Protein AF-A0A1G1HDN9-F1 (afdb_monomer_lite)

pLDDT: mean 76.22, std 16.72, range [40.69, 92.62]

Structure (mmCIF, N/CA/C/O backbone):
data_AF-A0A1G1HDN9-F1
#
_entry.id   AF-A0A1G1HDN9-F1
#
loop_
_atom_site.group_PDB
_atom_site.id
_atom_site.type_symbol
_atom_site.label_atom_id
_atom_site.label_alt_id
_atom_site.label_comp_id
_atom_site.label_asym_id
_atom_site.label_entity_id
_atom_site.label_seq_id
_atom_site.pdbx_PDB_ins_code
_atom_site.Cartn_x
_atom_site.Cartn_y
_atom_site.Cartn_z
_atom_site.occupancy
_atom_site.B_iso_or_equiv
_atom_site.auth_seq_id
_atom_site.auth_comp_id
_atom_site.auth_asym_id
_atom_site.auth_atom_id
_atom_site.pdbx_PDB_model_num
ATOM 1 N N . MET A 1 1 ? 9.516 42.051 1.134 1.00 62.16 1 MET A N 1
ATOM 2 C CA . MET A 1 1 ? 8.365 41.244 0.678 1.00 62.16 1 MET A CA 1
ATOM 3 C C . MET A 1 1 ? 8.857 40.163 -0.277 1.00 62.16 1 MET A C 1
ATOM 5 O O . MET A 1 1 ? 8.699 40.287 -1.479 1.00 62.16 1 MET A O 1
ATOM 9 N N . GLN A 1 2 ? 9.508 39.137 0.265 1.00 46.03 2 GLN A N 1
ATOM 10 C CA . GLN A 1 2 ? 9.780 37.869 -0.417 1.00 46.03 2 GLN A CA 1
ATOM 11 C C . GLN A 1 2 ? 9.522 36.788 0.631 1.00 46.03 2 GLN A C 1
ATOM 13 O O . GLN A 1 2 ? 10.425 36.255 1.261 1.00 46.03 2 GLN A O 1
ATOM 18 N N . SER A 1 3 ? 8.237 36.624 0.927 1.00 58.16 3 SER A N 1
ATOM 19 C CA . SER A 1 3 ? 7.711 35.517 1.710 1.00 58.16 3 SER A CA 1
ATOM 20 C C . SER A 1 3 ? 7.343 34.403 0.737 1.00 58.16 3 SER A C 1
ATOM 22 O O . SER A 1 3 ? 6.878 34.693 -0.363 1.00 58.16 3 SER A O 1
ATOM 24 N N . ALA A 1 4 ? 7.499 33.169 1.210 1.00 61.66 4 ALA A N 1
ATOM 25 C CA . ALA A 1 4 ? 7.113 31.908 0.583 1.00 61.66 4 ALA A CA 1
ATOM 26 C C . ALA A 1 4 ? 8.104 31.338 -0.441 1.00 61.66 4 ALA A C 1
ATOM 28 O O . ALA A 1 4 ? 7.928 31.491 -1.642 1.00 61.66 4 ALA A O 1
ATOM 29 N N . MET A 1 5 ? 9.077 30.569 0.056 1.00 51.72 5 MET A N 1
ATOM 30 C CA . MET A 1 5 ? 9.148 29.149 -0.311 1.00 51.72 5 MET A CA 1
ATOM 31 C C . MET A 1 5 ? 9.993 28.383 0.716 1.00 51.72 5 MET A C 1
ATOM 33 O O . MET A 1 5 ? 11.071 27.872 0.431 1.00 51.72 5 MET A O 1
ATOM 37 N N . GLU A 1 6 ? 9.506 28.344 1.955 1.00 46.53 6 GLU A N 1
ATOM 38 C CA . GLU A 1 6 ? 9.985 27.397 2.961 1.00 46.53 6 GLU A CA 1
ATOM 39 C C . GLU A 1 6 ? 9.344 26.044 2.627 1.00 46.53 6 GLU A C 1
ATOM 41 O O . GLU A 1 6 ? 8.232 25.733 3.046 1.00 46.53 6 GLU A O 1
ATOM 46 N N . ILE A 1 7 ? 10.004 25.262 1.771 1.00 62.28 7 ILE A N 1
ATOM 47 C CA . ILE A 1 7 ? 9.694 23.838 1.618 1.00 62.28 7 ILE A CA 1
ATOM 48 C C . ILE A 1 7 ? 10.286 23.100 2.820 1.00 62.28 7 ILE A C 1
ATOM 50 O O . ILE A 1 7 ? 11.372 22.523 2.763 1.00 62.28 7 ILE A O 1
ATOM 54 N N . SER A 1 8 ? 9.574 23.186 3.942 1.00 54.97 8 SER A N 1
ATOM 55 C CA . SER A 1 8 ? 9.807 22.335 5.100 1.00 54.97 8 SER A CA 1
ATOM 56 C C . SER A 1 8 ? 9.482 20.880 4.772 1.00 54.97 8 SER A C 1
ATOM 58 O O . SER A 1 8 ? 8.420 20.570 4.243 1.00 54.97 8 SER A O 1
ATOM 60 N N . GLU A 1 9 ? 10.417 20.021 5.179 1.00 51.25 9 GLU A N 1
ATOM 61 C CA . GLU A 1 9 ? 10.183 18.697 5.763 1.00 51.25 9 GLU A CA 1
ATOM 62 C C . GLU A 1 9 ? 9.493 17.663 4.855 1.00 51.25 9 GLU A C 1
ATOM 64 O O . GLU A 1 9 ? 8.288 17.638 4.655 1.00 51.25 9 GLU A O 1
ATOM 69 N N . THR A 1 10 ? 10.208 16.639 4.398 1.00 40.69 10 THR A N 1
ATOM 70 C CA . THR A 1 10 ? 10.457 15.514 5.306 1.00 40.69 10 THR A CA 1
ATOM 71 C C . THR A 1 10 ? 11.654 14.694 4.835 1.00 40.69 10 THR A C 1
ATOM 73 O O . THR A 1 10 ? 11.648 14.055 3.786 1.00 40.69 10 THR A O 1
ATOM 76 N N . ARG A 1 11 ? 12.699 14.663 5.667 1.00 55.03 11 ARG A N 1
ATOM 77 C CA . ARG A 1 11 ? 13.670 13.571 5.653 1.00 55.03 11 ARG A CA 1
ATOM 78 C C . ARG A 1 11 ? 12.934 12.322 6.123 1.00 55.03 11 ARG A C 1
ATOM 80 O O . ARG A 1 11 ? 12.809 12.116 7.328 1.00 55.03 11 ARG A O 1
ATOM 87 N N . THR A 1 12 ? 12.445 11.490 5.211 1.00 46.28 12 THR A N 1
ATOM 88 C CA . THR A 1 12 ? 11.952 10.163 5.595 1.00 46.28 12 THR A CA 1
ATOM 89 C C . THR A 1 12 ? 13.152 9.252 5.822 1.00 46.28 12 THR A C 1
ATOM 91 O O . THR A 1 12 ? 13.544 8.440 4.988 1.00 46.28 12 THR A O 1
ATOM 94 N N . SER A 1 13 ? 13.778 9.452 6.977 1.00 53.88 13 SER A N 1
ATOM 95 C CA . SER A 1 13 ? 14.703 8.518 7.592 1.00 53.88 13 SER A CA 1
ATOM 96 C C . SER A 1 13 ? 13.916 7.292 8.051 1.00 53.88 13 SER A C 1
ATOM 98 O O . SER A 1 13 ? 13.188 7.365 9.034 1.00 53.88 13 SER A O 1
ATOM 100 N N . SER A 1 14 ? 14.090 6.155 7.383 1.00 43.72 14 SER A N 1
ATOM 101 C CA . SER A 1 14 ? 14.056 4.855 8.061 1.00 43.72 14 SER A CA 1
ATOM 102 C C . SER A 1 14 ? 14.817 3.832 7.225 1.00 43.72 14 SER A C 1
ATOM 104 O O . SER A 1 14 ? 14.266 3.099 6.408 1.00 43.72 14 SER A O 1
ATOM 106 N N . ALA A 1 15 ? 16.135 3.827 7.405 1.00 43.25 15 ALA A N 1
ATOM 107 C CA . ALA A 1 15 ? 17.007 2.757 6.954 1.00 43.25 15 ALA A CA 1
ATOM 108 C C . ALA A 1 15 ? 16.896 1.581 7.939 1.00 43.25 15 ALA A C 1
ATOM 110 O O . ALA A 1 15 ? 17.794 1.353 8.741 1.00 43.25 15 ALA A O 1
ATOM 111 N N . THR A 1 16 ? 15.771 0.864 7.943 1.00 43.44 16 THR A N 1
ATOM 112 C CA . THR A 1 16 ? 15.623 -0.447 8.598 1.00 43.44 16 THR A CA 1
ATOM 113 C C . THR A 1 16 ? 14.439 -1.163 7.938 1.00 43.44 16 THR A C 1
ATOM 115 O O . THR A 1 16 ? 13.294 -0.870 8.253 1.00 43.44 16 THR A O 1
ATOM 118 N N . LEU A 1 17 ? 14.735 -2.072 6.999 1.00 47.94 17 LEU A N 1
ATOM 119 C CA . LEU A 1 17 ? 13.803 -2.830 6.138 1.00 47.94 17 LEU A CA 1
ATOM 120 C C . LEU A 1 17 ? 12.966 -1.985 5.144 1.00 47.94 17 LEU A C 1
ATOM 122 O O . LEU A 1 17 ? 12.360 -0.980 5.526 1.00 47.94 17 LEU A O 1
ATOM 126 N N . PRO A 1 18 ? 12.877 -2.393 3.859 1.00 54.09 18 PRO A N 1
ATOM 127 C CA . PRO A 1 18 ? 12.007 -1.712 2.911 1.00 54.09 18 PRO A CA 1
ATOM 128 C C . PRO A 1 18 ? 10.555 -1.864 3.374 1.00 54.09 18 PRO A C 1
ATOM 130 O O . PRO A 1 18 ? 10.041 -2.973 3.532 1.00 54.09 18 PRO A O 1
ATOM 133 N N . HIS A 1 19 ? 9.892 -0.737 3.632 1.00 72.94 19 HIS A N 1
ATOM 134 C CA . HIS A 1 19 ? 8.464 -0.735 3.939 1.00 72.94 19 HIS A CA 1
ATOM 135 C C . HIS A 1 19 ? 7.685 -1.208 2.704 1.00 72.94 19 HIS A C 1
ATOM 137 O O . HIS A 1 19 ? 8.129 -1.003 1.574 1.00 72.94 19 HIS A O 1
ATOM 143 N N . ILE A 1 20 ? 6.502 -1.802 2.904 1.00 78.62 20 ILE A N 1
ATOM 144 C CA . ILE A 1 20 ? 5.658 -2.335 1.816 1.00 78.62 20 ILE A CA 1
ATOM 145 C C . ILE A 1 20 ? 5.469 -1.324 0.671 1.00 78.62 20 ILE A C 1
ATOM 147 O O . ILE A 1 20 ? 5.538 -1.693 -0.493 1.00 78.62 20 ILE A O 1
ATOM 151 N N . GLY A 1 21 ? 5.346 -0.032 0.994 1.00 82.94 21 GLY A N 1
ATOM 152 C CA . GLY A 1 21 ? 5.243 1.040 0.003 1.00 82.94 21 GLY A CA 1
ATOM 153 C C . GLY A 1 21 ? 6.458 1.148 -0.921 1.00 82.94 21 GLY A C 1
ATOM 154 O O . GLY A 1 21 ? 6.299 1.292 -2.126 1.00 82.94 21 GLY A O 1
ATOM 155 N N . GLN A 1 22 ? 7.676 1.016 -0.390 1.00 83.25 22 GLN A N 1
ATOM 156 C CA . GLN A 1 22 ? 8.893 1.048 -1.207 1.00 83.25 22 GLN A CA 1
ATOM 157 C C . GLN A 1 22 ? 9.020 -0.192 -2.095 1.00 83.25 22 GLN A C 1
ATOM 159 O O . GLN A 1 22 ? 9.480 -0.073 -3.225 1.00 83.25 22 GLN A O 1
ATOM 164 N N . LEU A 1 23 ? 8.587 -1.362 -1.612 1.00 83.25 23 LEU A N 1
ATOM 165 C CA . LEU A 1 23 ? 8.530 -2.587 -2.419 1.00 83.25 23 LEU A CA 1
ATOM 166 C C . LEU A 1 23 ? 7.543 -2.451 -3.581 1.00 83.25 23 LEU A C 1
ATOM 168 O O . LEU A 1 23 ? 7.846 -2.883 -4.687 1.00 83.25 23 LEU A O 1
ATOM 172 N N . LEU A 1 24 ? 6.394 -1.818 -3.342 1.00 85.19 24 LEU A N 1
ATOM 173 C CA . LEU A 1 24 ? 5.388 -1.575 -4.375 1.00 85.19 24 LEU A CA 1
ATOM 174 C C . LEU A 1 24 ? 5.902 -0.623 -5.461 1.00 85.19 24 LEU A C 1
ATOM 176 O O . LEU A 1 24 ? 5.692 -0.886 -6.639 1.00 85.19 24 LEU A O 1
ATOM 180 N N . VAL A 1 25 ? 6.626 0.434 -5.078 1.00 89.12 25 VAL A N 1
ATOM 181 C CA . VAL A 1 25 ? 7.264 1.350 -6.040 1.00 89.12 25 VAL A CA 1
ATOM 182 C C . VAL A 1 25 ? 8.396 0.655 -6.799 1.00 89.12 25 VAL A C 1
ATOM 184 O O . VAL A 1 25 ? 8.484 0.772 -8.016 1.00 89.12 25 VAL A O 1
ATOM 187 N N . ALA A 1 26 ? 9.256 -0.091 -6.101 1.00 85.56 26 ALA A N 1
ATOM 188 C CA . ALA A 1 26 ? 10.378 -0.797 -6.722 1.00 85.56 26 ALA A CA 1
ATOM 189 C C . ALA A 1 26 ? 9.926 -1.923 -7.666 1.00 85.56 26 ALA A C 1
ATOM 191 O O . ALA A 1 26 ? 10.623 -2.226 -8.628 1.00 85.56 26 ALA A O 1
ATOM 192 N N . GLY A 1 27 ? 8.777 -2.540 -7.381 1.00 84.38 27 GLY A N 1
ATOM 193 C CA . GLY A 1 27 ? 8.134 -3.529 -8.242 1.00 84.38 27 GLY A CA 1
ATOM 194 C C . GLY A 1 27 ? 7.220 -2.932 -9.313 1.00 84.38 27 GLY A C 1
ATOM 195 O O . GLY A 1 27 ? 6.500 -3.695 -9.943 1.00 84.38 27 GLY A O 1
ATOM 196 N N . GLU A 1 28 ? 7.210 -1.604 -9.483 1.00 88.00 28 GLU A N 1
ATOM 197 C CA . GLU A 1 28 ? 6.384 -0.875 -10.461 1.00 88.00 28 GLU A CA 1
ATOM 198 C C . GLU A 1 28 ? 4.865 -1.114 -10.331 1.00 88.00 28 GLU A C 1
ATOM 200 O O . GLU A 1 28 ? 4.105 -0.826 -11.252 1.00 88.00 28 GLU A O 1
ATOM 205 N N . TYR A 1 29 ? 4.400 -1.590 -9.171 1.00 88.62 29 TYR A N 1
ATOM 206 C CA . TYR A 1 29 ? 2.973 -1.785 -8.886 1.00 88.62 29 TYR A CA 1
ATOM 207 C C . TYR A 1 29 ? 2.239 -0.460 -8.676 1.00 88.62 29 TYR A C 1
ATOM 209 O O . TYR A 1 29 ? 1.048 -0.370 -8.947 1.00 88.62 29 TYR A O 1
ATOM 217 N N . ILE A 1 30 ? 2.943 0.548 -8.154 1.00 90.12 30 ILE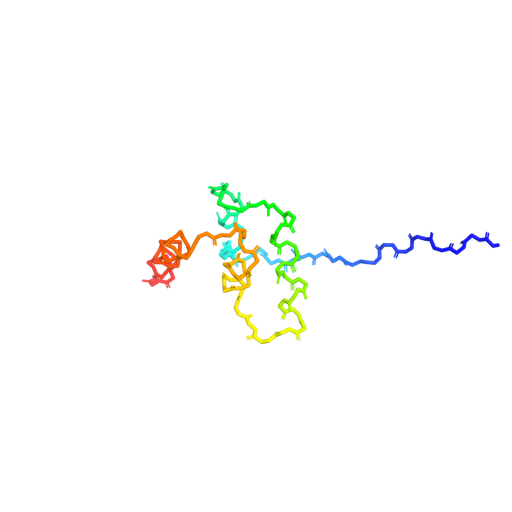 A N 1
A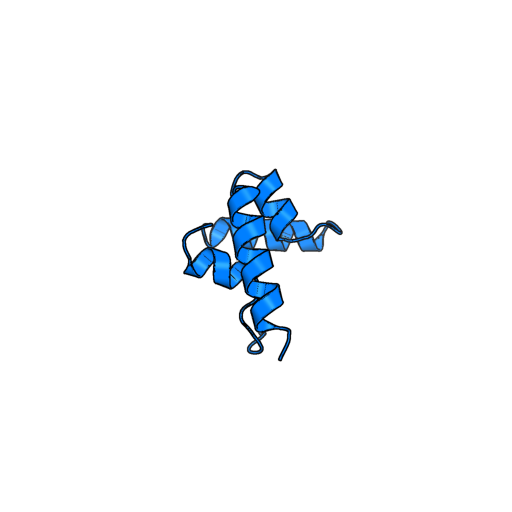TOM 218 C CA . ILE A 1 30 ? 2.420 1.896 -7.906 1.00 90.12 30 ILE A CA 1
ATOM 219 C C . ILE A 1 30 ? 3.460 2.933 -8.320 1.00 90.12 30 ILE A C 1
ATOM 221 O O . ILE A 1 30 ? 4.664 2.659 -8.292 1.00 90.12 30 ILE A O 1
ATOM 225 N N . MET A 1 31 ? 3.022 4.155 -8.617 1.00 90.50 31 MET A N 1
ATOM 226 C CA . MET A 1 31 ? 3.958 5.248 -8.851 1.00 90.50 31 MET A CA 1
ATOM 227 C C . MET A 1 31 ? 4.433 5.871 -7.524 1.00 90.50 31 MET A C 1
ATOM 229 O O . MET A 1 31 ? 3.694 5.877 -6.533 1.00 90.50 31 MET A O 1
ATOM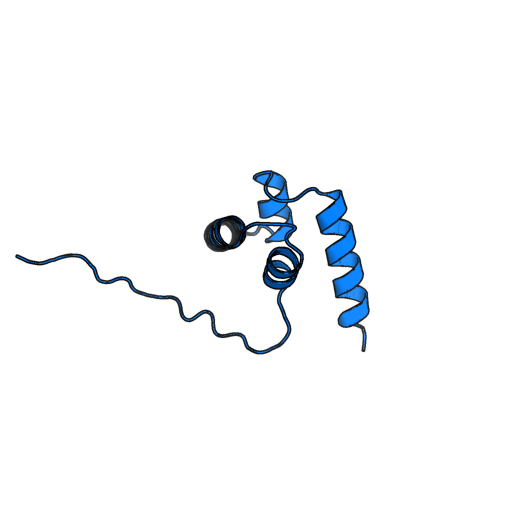 233 N N . PRO A 1 32 ? 5.641 6.469 -7.476 1.00 88.44 32 PRO A N 1
ATOM 234 C CA . PRO A 1 32 ? 6.136 7.156 -6.281 1.00 88.44 32 PRO A CA 1
ATOM 235 C C . PRO A 1 32 ? 5.187 8.248 -5.767 1.00 88.44 32 PRO A C 1
ATOM 237 O O . PRO A 1 32 ? 5.056 8.428 -4.556 1.00 88.44 32 PRO A O 1
ATOM 240 N N . GLN A 1 33 ? 4.504 8.960 -6.673 1.00 90.69 33 GLN A N 1
ATOM 241 C CA . GLN A 1 33 ? 3.523 9.979 -6.296 1.00 90.69 33 GLN A CA 1
ATOM 242 C C . GLN A 1 33 ? 2.284 9.399 -5.600 1.00 90.69 33 GLN A C 1
ATOM 244 O O . GLN A 1 33 ? 1.764 10.031 -4.681 1.00 90.69 33 GLN A O 1
ATOM 249 N N . ASP A 1 34 ? 1.848 8.193 -5.971 1.00 90.69 34 ASP A N 1
ATOM 250 C CA . ASP A 1 34 ? 0.689 7.541 -5.353 1.00 90.69 34 ASP A CA 1
ATOM 251 C C . ASP A 1 34 ? 1.024 7.114 -3.927 1.00 90.69 34 ASP A C 1
ATOM 253 O O . ASP A 1 34 ? 0.229 7.298 -3.006 1.00 90.69 34 ASP A O 1
ATOM 257 N N . LEU A 1 35 ? 2.253 6.630 -3.716 1.00 90.25 35 LEU A N 1
ATOM 258 C CA . LEU A 1 35 ? 2.759 6.337 -2.380 1.00 90.25 35 LEU A CA 1
ATOM 259 C C . LEU A 1 35 ? 2.821 7.596 -1.508 1.00 90.25 35 LEU A C 1
ATOM 261 O O . LEU A 1 35 ? 2.426 7.549 -0.345 1.00 90.25 35 LEU A O 1
ATOM 265 N N . ALA A 1 36 ? 3.306 8.715 -2.051 1.00 89.31 36 ALA A N 1
ATOM 266 C CA . ALA A 1 36 ? 3.364 9.978 -1.320 1.00 89.31 36 ALA A CA 1
ATOM 267 C C . ALA A 1 36 ? 1.961 10.467 -0.922 1.00 89.31 36 ALA A C 1
ATOM 269 O O . ALA A 1 36 ? 1.745 10.849 0.228 1.00 89.31 36 ALA A O 1
ATOM 270 N N . PHE A 1 37 ? 0.995 10.381 -1.840 1.00 89.31 37 PHE A N 1
ATOM 271 C CA . PHE A 1 37 ? -0.398 10.722 -1.564 1.00 89.31 37 PHE A CA 1
ATOM 272 C C . PHE A 1 37 ? -1.009 9.811 -0.492 1.00 89.31 37 PHE A C 1
ATOM 274 O O . PHE A 1 37 ? -1.629 10.292 0.458 1.00 89.31 37 PHE A O 1
ATOM 281 N N . ALA A 1 38 ? -0.790 8.498 -0.597 1.00 89.69 38 ALA A N 1
ATOM 282 C CA . ALA A 1 38 ? -1.282 7.537 0.381 1.00 89.69 38 ALA A CA 1
ATOM 283 C C . ALA A 1 38 ? -0.666 7.751 1.774 1.00 89.69 38 ALA A C 1
ATOM 285 O O . ALA A 1 38 ? -1.360 7.596 2.779 1.00 89.69 38 ALA A O 1
ATOM 286 N N . LEU A 1 39 ? 0.614 8.138 1.851 1.00 88.25 39 LEU A N 1
ATOM 287 C CA . LEU A 1 39 ? 1.295 8.475 3.108 1.00 88.25 39 LEU A CA 1
ATOM 288 C C . LEU A 1 39 ? 0.695 9.714 3.757 1.00 88.25 39 LEU A C 1
ATOM 290 O O . LEU A 1 39 ? 0.413 9.690 4.953 1.00 88.25 39 LEU A O 1
ATOM 294 N N . GLU A 1 40 ? 0.442 10.762 2.978 1.00 88.75 40 GLU A N 1
ATOM 295 C CA . GLU A 1 40 ? -0.205 11.967 3.492 1.00 88.75 40 GLU A CA 1
ATOM 296 C C . GLU A 1 40 ? -1.630 11.664 3.981 1.00 88.75 40 GLU A C 1
ATOM 298 O O . GLU A 1 40 ? -2.010 12.047 5.088 1.00 88.75 40 GLU A O 1
ATOM 303 N N . HIS A 1 41 ? -2.391 10.864 3.230 1.00 88.69 41 HIS A N 1
ATOM 304 C CA . HIS A 1 41 ? -3.722 10.422 3.645 1.00 88.69 41 HIS A CA 1
ATOM 305 C C . HIS A 1 41 ? -3.689 9.558 4.918 1.00 88.69 41 HIS A C 1
ATOM 307 O O . HIS A 1 41 ? -4.546 9.694 5.794 1.00 88.69 41 HIS A O 1
ATOM 313 N N . GLN A 1 42 ? -2.683 8.693 5.074 1.00 88.44 42 GLN A N 1
ATOM 314 C CA . GLN A 1 42 ? -2.494 7.884 6.280 1.00 88.44 42 GLN A CA 1
ATOM 315 C C . GLN A 1 42 ? -2.166 8.730 7.513 1.00 88.44 42 GLN A C 1
ATOM 317 O O . GLN A 1 42 ? -2.483 8.326 8.625 1.00 88.44 42 GLN A O 1
ATOM 322 N N . ARG A 1 43 ? -1.556 9.910 7.372 1.00 82.75 43 ARG A N 1
ATOM 323 C CA . ARG A 1 43 ? -1.316 10.774 8.541 1.00 82.75 43 ARG A CA 1
ATOM 324 C C . ARG A 1 43 ? -2.617 11.258 9.171 1.00 82.75 43 ARG A C 1
ATOM 326 O O . ARG A 1 43 ? -2.652 11.523 10.371 1.00 82.75 43 ARG A O 1
ATOM 333 N N . HIS A 1 44 ? -3.657 11.420 8.356 1.00 85.50 44 HIS A N 1
ATOM 334 C CA . HIS A 1 44 ? -4.943 11.982 8.764 1.00 85.50 44 HIS A CA 1
ATOM 335 C C . HIS A 1 44 ? -6.030 10.905 8.935 1.00 85.50 44 HIS A C 1
ATOM 337 O O . HIS A 1 44 ? -7.070 11.172 9.537 1.00 85.50 44 HIS A O 1
ATOM 343 N N . SER A 1 45 ? -5.782 9.681 8.462 1.00 79.62 45 SER A N 1
ATOM 344 C CA . SER A 1 45 ? -6.649 8.509 8.625 1.00 79.62 45 SER A CA 1
ATOM 345 C C . SER A 1 45 ? -5.988 7.457 9.526 1.00 79.62 45 SER A C 1
ATOM 347 O O . SER A 1 45 ? -4.790 7.471 9.768 1.00 79.62 45 SER A O 1
ATOM 349 N N . LYS A 1 46 ? -6.757 6.503 10.057 1.00 83.81 46 LYS A N 1
ATOM 350 C CA . LYS A 1 46 ? -6.188 5.311 10.727 1.00 83.81 46 LYS A CA 1
ATOM 351 C C . LYS A 1 46 ? -6.071 4.120 9.772 1.00 83.81 46 LYS A C 1
ATOM 353 O O . LYS A 1 46 ? -5.991 2.973 10.213 1.00 83.81 46 LYS A O 1
ATOM 358 N N . GLU A 1 47 ? -6.114 4.380 8.469 1.00 84.12 47 GLU A N 1
ATOM 359 C CA . GLU A 1 47 ? -6.122 3.349 7.440 1.00 84.12 47 GLU A CA 1
ATOM 360 C C . GLU A 1 47 ? -4.708 2.839 7.138 1.00 84.12 47 GLU A C 1
ATOM 362 O O . GLU A 1 47 ? -3.687 3.483 7.396 1.00 84.12 47 GLU A O 1
ATOM 367 N N . ARG A 1 48 ? -4.631 1.618 6.609 1.00 87.25 48 ARG A N 1
ATOM 368 C CA . ARG A 1 48 ? -3.358 1.013 6.208 1.00 87.25 48 ARG A CA 1
ATOM 369 C C . ARG A 1 48 ? -2.979 1.518 4.822 1.00 87.25 48 ARG A C 1
ATOM 371 O O . ARG A 1 48 ? -3.837 1.574 3.952 1.00 87.25 48 ARG A O 1
ATOM 378 N N . ILE A 1 49 ? -1.688 1.768 4.594 1.00 87.12 49 ILE A N 1
ATOM 379 C CA . ILE A 1 49 ? -1.180 2.291 3.315 1.00 87.12 49 ILE A CA 1
ATOM 380 C C . ILE A 1 49 ? -1.662 1.478 2.108 1.00 87.12 49 ILE A C 1
ATOM 382 O O . ILE A 1 49 ? -2.077 2.049 1.110 1.00 87.12 49 ILE A O 1
ATOM 386 N N . GLY A 1 50 ? -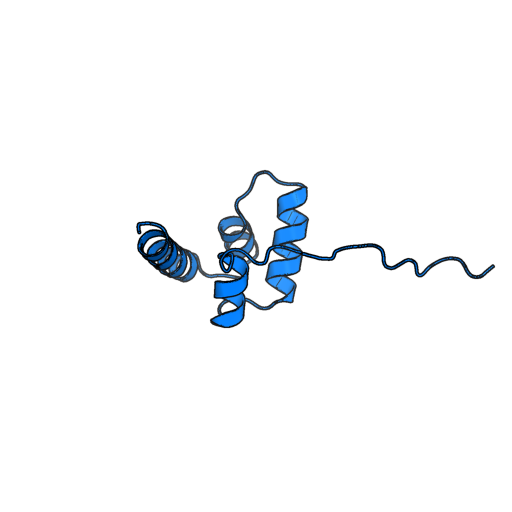1.671 0.146 2.226 1.00 88.56 50 GLY A N 1
ATOM 387 C CA . GLY A 1 50 ? -2.132 -0.738 1.159 1.00 88.56 50 GLY A CA 1
ATOM 388 C C . GLY A 1 50 ? -3.620 -0.577 0.858 1.00 88.56 50 GLY A C 1
ATOM 389 O O . GLY A 1 50 ? -4.002 -0.544 -0.301 1.00 88.56 50 GLY A O 1
ATOM 390 N N . GLU A 1 51 ? -4.450 -0.415 1.888 1.00 89.62 51 GLU A N 1
ATOM 391 C CA . GLU A 1 51 ? -5.892 -0.202 1.710 1.00 89.62 51 GLU A CA 1
ATOM 392 C C . GLU A 1 51 ? -6.163 1.168 1.075 1.00 89.62 51 GLU A C 1
ATOM 394 O O . GLU A 1 51 ? -6.977 1.261 0.167 1.00 89.62 51 GLU A O 1
ATOM 399 N N . ILE A 1 52 ? -5.421 2.212 1.468 1.00 91.25 52 ILE A N 1
ATOM 400 C CA . ILE A 1 52 ? -5.519 3.543 0.847 1.00 91.25 52 ILE A CA 1
ATOM 401 C C . ILE A 1 52 ? -5.158 3.472 -0.644 1.00 91.25 52 ILE A C 1
ATOM 403 O O . ILE A 1 52 ? -5.898 3.998 -1.473 1.00 91.25 52 ILE A O 1
ATOM 407 N N . LEU A 1 53 ? -4.065 2.782 -0.989 1.00 90.81 53 LEU A N 1
ATOM 408 C CA . LEU A 1 53 ? -3.621 2.590 -2.375 1.00 90.81 53 LEU A CA 1
ATOM 409 C C . LEU A 1 53 ? -4.652 1.827 -3.222 1.00 90.81 53 LEU A C 1
ATOM 411 O O . LEU A 1 53 ? -4.862 2.168 -4.386 1.00 90.81 53 LEU A O 1
ATOM 415 N N . VAL A 1 54 ? -5.334 0.838 -2.638 1.00 92.62 54 VAL A N 1
ATOM 416 C CA . VAL A 1 54 ? -6.434 0.121 -3.303 1.00 92.62 54 VAL A CA 1
ATOM 417 C C . VAL A 1 54 ? -7.663 1.014 -3.461 1.00 92.62 54 VAL A C 1
ATOM 419 O O . VAL A 1 54 ? -8.240 1.084 -4.544 1.00 92.62 54 VAL A O 1
ATOM 422 N N . ASN A 1 55 ? -8.039 1.751 -2.416 1.00 91.75 55 ASN A N 1
ATOM 423 C CA . ASN A 1 55 ? -9.210 2.628 -2.422 1.00 91.75 55 ASN A CA 1
ATOM 424 C C . ASN A 1 55 ? -9.088 3.770 -3.441 1.00 91.75 55 ASN A C 1
ATOM 426 O O . ASN A 1 55 ? -10.087 4.167 -4.037 1.00 91.75 55 ASN A O 1
ATOM 430 N N . MET A 1 56 ? -7.876 4.286 -3.669 1.00 90.56 56 MET A N 1
ATOM 431 C CA . MET A 1 56 ? -7.617 5.308 -4.692 1.00 90.56 56 MET A CA 1
ATOM 432 C C . MET A 1 56 ? -7.446 4.735 -6.110 1.00 90.56 56 MET A C 1
ATOM 434 O O . MET A 1 56 ? -7.294 5.505 -7.055 1.00 90.56 56 MET A O 1
ATOM 438 N N . GLY A 1 57 ? -7.457 3.406 -6.271 1.00 91.19 57 GLY A N 1
ATOM 439 C CA . GLY A 1 57 ? -7.262 2.729 -7.556 1.00 91.19 57 GLY A CA 1
ATOM 440 C C . GLY A 1 57 ? -5.813 2.693 -8.052 1.00 91.19 57 GLY A C 1
ATOM 441 O O . GLY A 1 57 ? -5.585 2.337 -9.204 1.00 91.19 57 GLY A O 1
ATOM 442 N N . ALA A 1 58 ? -4.841 3.051 -7.206 1.00 91.31 58 ALA A N 1
ATOM 443 C CA . ALA A 1 58 ? -3.418 3.009 -7.545 1.00 91.31 58 ALA A CA 1
ATOM 444 C C . ALA A 1 58 ? -2.828 1.594 -7.464 1.00 91.31 58 ALA A C 1
ATOM 446 O O . ALA A 1 58 ? -1.796 1.335 -8.070 1.00 91.31 58 ALA A O 1
ATOM 447 N N . LEU A 1 59 ? -3.465 0.686 -6.718 1.00 91.62 59 LEU A N 1
ATOM 448 C CA . LEU A 1 59 ? -3.030 -0.698 -6.539 1.00 91.62 59 LEU A CA 1
ATOM 449 C C . LEU A 1 59 ? -4.224 -1.653 -6.643 1.00 91.62 59 LEU A C 1
ATOM 451 O O . LEU A 1 59 ? -5.264 -1.402 -6.037 1.00 91.62 59 LEU A O 1
ATOM 455 N N . ASP A 1 60 ? -4.087 -2.775 -7.354 1.00 92.62 60 ASP A N 1
ATOM 456 C CA . ASP A 1 60 ? -5.113 -3.824 -7.330 1.00 92.62 60 ASP A CA 1
ATOM 457 C C . ASP A 1 60 ? -5.078 -4.564 -5.982 1.00 92.62 60 ASP A C 1
ATOM 459 O O . ASP A 1 60 ? -4.017 -4.847 -5.415 1.00 92.62 60 ASP A O 1
ATOM 463 N N . ARG A 1 61 ? -6.254 -4.932 -5.467 1.00 90.19 61 ARG A N 1
ATOM 464 C CA . ARG A 1 61 ? -6.376 -5.729 -4.243 1.00 90.19 61 ARG A CA 1
ATOM 465 C C . ARG A 1 61 ? -5.591 -7.041 -4.327 1.00 90.19 61 ARG A C 1
ATOM 467 O O . ARG A 1 61 ? -4.982 -7.444 -3.339 1.00 90.19 61 ARG A O 1
ATOM 474 N N . LYS A 1 62 ? -5.587 -7.691 -5.492 1.00 90.50 62 LYS A N 1
ATOM 475 C CA . LYS A 1 62 ? -4.858 -8.945 -5.721 1.00 90.50 62 LYS A CA 1
ATOM 476 C C . LYS A 1 62 ? -3.350 -8.747 -5.594 1.00 90.50 62 LYS A C 1
ATOM 478 O O . LYS A 1 62 ? -2.685 -9.562 -4.959 1.00 90.50 62 LYS A O 1
ATOM 483 N N . ASP A 1 63 ? -2.831 -7.654 -6.144 1.00 88.38 63 ASP A N 1
ATOM 484 C CA . ASP A 1 63 ? -1.405 -7.329 -6.084 1.00 88.38 63 ASP A CA 1
ATOM 485 C C . ASP A 1 63 ? -0.988 -6.984 -4.655 1.00 88.38 63 ASP A C 1
ATOM 487 O O . ASP A 1 63 ? 0.035 -7.468 -4.166 1.00 88.38 63 ASP A O 1
ATOM 491 N N . LEU A 1 64 ? -1.831 -6.244 -3.928 1.00 87.81 64 LEU A N 1
ATOM 492 C CA . LEU A 1 64 ? -1.620 -5.998 -2.505 1.00 87.81 64 LEU A CA 1
ATOM 493 C C . LEU A 1 64 ? -1.501 -7.310 -1.712 1.00 87.81 64 LEU A C 1
ATOM 495 O O . LEU A 1 64 ? -0.582 -7.457 -0.904 1.00 87.81 64 LEU A O 1
AT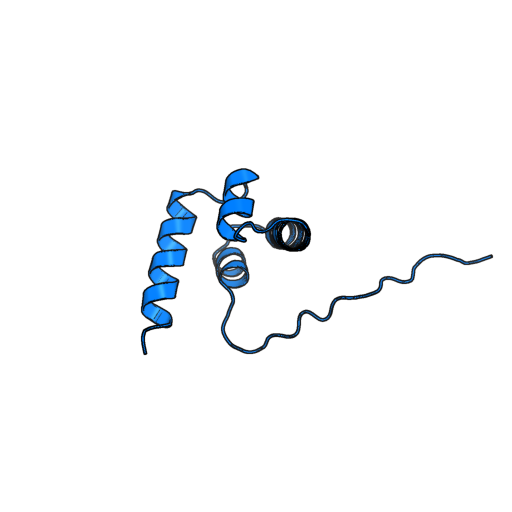OM 499 N N . ASP A 1 65 ? -2.395 -8.272 -1.944 1.00 87.50 65 ASP A N 1
ATOM 500 C CA . ASP A 1 65 ? -2.388 -9.555 -1.235 1.00 87.50 65 ASP A CA 1
ATOM 501 C C . ASP A 1 65 ? -1.124 -10.386 -1.538 1.00 87.50 65 ASP A C 1
ATOM 503 O O . ASP A 1 65 ? -0.571 -11.029 -0.634 1.00 87.50 65 ASP A O 1
ATOM 507 N N . ILE A 1 66 ? -0.617 -10.335 -2.776 1.00 85.25 66 ILE A N 1
ATOM 508 C CA . ILE A 1 66 ? 0.643 -10.982 -3.177 1.00 85.25 66 ILE A CA 1
ATOM 509 C C . ILE A 1 66 ? 1.814 -10.373 -2.402 1.00 85.25 66 ILE A C 1
ATOM 511 O O . ILE A 1 66 ? 2.568 -11.091 -1.737 1.00 85.25 66 ILE A O 1
ATOM 515 N N . VAL A 1 67 ? 1.944 -9.047 -2.429 1.00 81.81 67 VAL A N 1
ATOM 516 C CA . VAL A 1 67 ? 3.068 -8.340 -1.800 1.00 81.81 67 VAL A CA 1
ATOM 517 C C . VAL A 1 67 ? 3.015 -8.489 -0.269 1.00 81.81 67 VAL A C 1
ATOM 519 O O . VAL A 1 67 ? 4.044 -8.732 0.367 1.00 81.81 67 VAL A O 1
ATOM 522 N N . LEU A 1 68 ? 1.825 -8.461 0.341 1.00 82.38 68 LEU A N 1
ATOM 523 C CA . LEU A 1 68 ? 1.642 -8.744 1.773 1.00 82.38 68 LEU A CA 1
ATOM 524 C C . LEU A 1 68 ? 2.027 -10.182 2.144 1.00 82.38 68 LEU A C 1
ATOM 526 O O . LEU A 1 68 ? 2.582 -10.421 3.221 1.00 82.38 68 LEU A O 1
ATOM 530 N N . SER A 1 69 ? 1.747 -11.150 1.270 1.00 81.69 69 SER A N 1
ATOM 531 C CA . SER A 1 69 ? 2.143 -12.545 1.485 1.00 81.69 69 SER A CA 1
ATOM 532 C C . SER A 1 69 ? 3.663 -12.701 1.450 1.00 81.69 69 SER A C 1
ATOM 534 O O . SER A 1 69 ? 4.229 -13.367 2.318 1.00 81.69 69 SER A O 1
ATOM 536 N N . MET A 1 70 ? 4.340 -12.015 0.525 1.00 75.44 70 MET A N 1
ATOM 537 C CA . MET A 1 70 ? 5.806 -11.979 0.468 1.00 75.44 70 MET A CA 1
ATOM 538 C C . MET A 1 70 ? 6.412 -11.325 1.719 1.00 75.44 70 MET A C 1
ATOM 540 O O . MET A 1 70 ? 7.379 -11.843 2.281 1.00 75.44 70 MET A O 1
ATOM 544 N N . GLN A 1 71 ? 5.815 -10.236 2.215 1.00 71.12 71 GLN A N 1
ATOM 545 C CA . GLN A 1 71 ? 6.268 -9.553 3.429 1.00 71.12 71 GLN A CA 1
ATOM 546 C C . GLN A 1 71 ? 6.234 -10.471 4.666 1.00 71.12 71 GLN A C 1
ATOM 548 O O . GLN A 1 71 ? 7.190 -10.497 5.441 1.00 71.12 71 GLN A O 1
ATOM 553 N N . LYS A 1 72 ? 5.164 -11.259 4.850 1.00 67.88 72 LYS A N 1
ATOM 554 C CA . LYS A 1 72 ? 5.037 -12.196 5.986 1.00 67.88 72 LYS A CA 1
ATOM 555 C C . LYS A 1 72 ? 6.131 -13.264 6.000 1.00 67.88 72 LYS A C 1
ATOM 557 O O . LYS A 1 72 ? 6.625 -13.625 7.069 1.00 67.88 72 LYS A O 1
ATOM 562 N N . VAL A 1 73 ? 6.521 -13.750 4.823 1.00 66.12 73 VAL A N 1
ATOM 563 C CA . VAL A 1 73 ? 7.593 -14.745 4.674 1.00 66.12 73 VAL A CA 1
ATOM 564 C C . VAL A 1 73 ? 8.951 -14.155 5.062 1.00 66.12 73 VAL A C 1
ATOM 566 O O . VAL A 1 73 ? 9.760 -14.842 5.679 1.00 66.12 73 VAL A O 1
ATOM 569 N N . LEU A 1 74 ? 9.189 -12.875 4.760 1.00 58.50 74 LEU A N 1
ATOM 570 C CA . LEU A 1 74 ? 10.458 -12.196 5.039 1.00 58.50 74 LEU A CA 1
ATOM 571 C C . LEU A 1 74 ? 10.638 -11.785 6.510 1.00 58.50 74 LEU A C 1
ATOM 573 O O . LEU A 1 74 ? 11.772 -11.681 6.964 1.00 58.50 74 LEU A O 1
ATOM 577 N N . ILE A 1 75 ? 9.548 -11.569 7.255 1.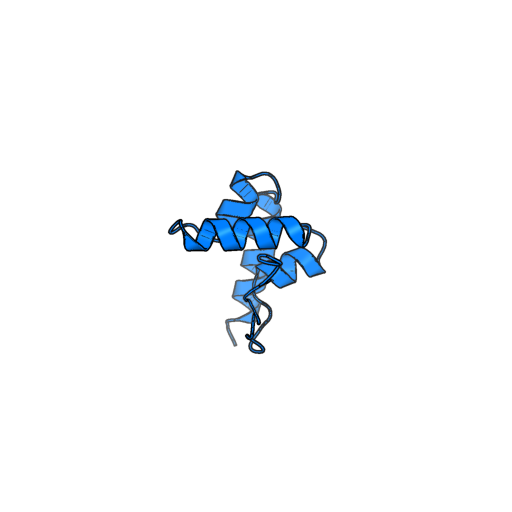00 57.94 75 ILE A N 1
ATOM 578 C CA . ILE A 1 75 ? 9.587 -11.145 8.670 1.00 57.94 75 ILE A CA 1
ATOM 579 C C . ILE A 1 75 ? 9.677 -12.345 9.637 1.00 57.94 75 ILE A C 1
ATOM 581 O O . ILE A 1 75 ? 10.037 -12.181 10.797 1.00 57.94 75 ILE A O 1
ATOM 585 N N . THR A 1 76 ? 9.399 -13.568 9.174 1.00 51.16 76 THR A N 1
ATOM 586 C CA . THR A 1 76 ? 9.381 -14.784 10.015 1.00 51.16 76 THR A CA 1
ATOM 587 C C . THR A 1 76 ? 10.774 -15.434 10.163 1.00 51.16 76 THR A C 1
ATOM 589 O O . THR A 1 76 ? 10.901 -16.654 10.100 1.00 51.16 76 THR A O 1
ATOM 592 N N . ARG A 1 77 ? 11.850 -14.659 10.342 1.00 45.06 77 ARG A N 1
ATOM 593 C CA . ARG A 1 77 ? 13.196 -15.202 10.614 1.00 45.06 77 ARG A CA 1
ATOM 594 C C . ARG A 1 77 ? 13.867 -14.558 11.810 1.00 45.06 77 ARG A C 1
ATOM 596 O O . ARG A 1 77 ? 13.711 -13.332 11.973 1.00 45.06 77 ARG A O 1
#

Sequence (77 aa):
MQSAMEISETRTSSATLPHIGQLLVAGEYIMPQDLAFALEHQRHSKERIGEILVNMGALDRKDLDIVLSMQKVLITR

Secondary structure (DSSP, 8-state):
---------------SS--HHHHHHHTTSS-HHHHHHHHHHHHHSS--HHHHHHHTTSS-HHHHHHHHHHHHHHH--

Radius of gyration: 14.98 Å; chains: 1; bounding box: 26×56×21 Å

Foldseek 3Di:
DDDDDPPDDDPPDDPDDDDLLNVCCVVVQAPPVLLVVLVVVVVVDVDDSLVSCCVVVRHPPVRSVVSVVVVVVVVPD